Protein AF-A0A182WZZ3-F1 (afdb_monomer_lite)

Radius of gyration: 15.52 Å; chains: 1; bounding box: 34×34×51 Å

Structure (mmCIF, N/CA/C/O backbone):
data_AF-A0A182WZZ3-F1
#
_entry.id   AF-A0A182WZZ3-F1
#
loop_
_atom_site.group_PDB
_atom_site.id
_atom_site.type_symbol
_atom_site.label_atom_id
_atom_site.la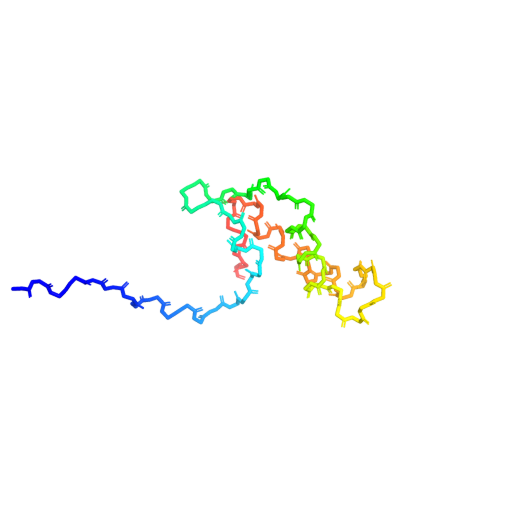bel_alt_id
_atom_site.label_comp_id
_atom_site.label_asym_id
_atom_site.label_entity_id
_atom_site.label_seq_id
_atom_site.pdbx_PDB_ins_code
_atom_site.Cartn_x
_atom_site.Cartn_y
_atom_site.Cartn_z
_atom_site.occupancy
_atom_site.B_iso_or_equiv
_atom_site.auth_seq_id
_atom_site.auth_comp_id
_atom_site.auth_asym_id
_atom_site.auth_atom_id
_atom_site.pdbx_PDB_model_num
ATOM 1 N N . MET A 1 1 ? -0.243 21.841 -36.964 1.00 42.16 1 MET A N 1
ATOM 2 C CA . MET A 1 1 ? 0.311 21.529 -35.632 1.00 42.16 1 MET A CA 1
ATOM 3 C C . MET A 1 1 ? -0.713 20.669 -34.923 1.00 42.16 1 MET A C 1
ATOM 5 O O . MET A 1 1 ? -1.738 21.180 -34.489 1.00 42.16 1 MET A O 1
ATOM 9 N N . GLU A 1 2 ? -0.493 19.358 -34.971 1.00 35.72 2 GLU A N 1
ATOM 10 C CA . GLU A 1 2 ? -1.317 18.339 -34.320 1.00 35.72 2 GLU A CA 1
ATOM 11 C C . GLU A 1 2 ? -1.409 18.602 -32.816 1.00 35.72 2 GLU A C 1
ATOM 13 O O . GLU A 1 2 ? -0.396 18.717 -32.129 1.00 35.72 2 GLU A O 1
ATOM 18 N N . GLN A 1 3 ? -2.637 18.712 -32.312 1.00 41.84 3 GLN A N 1
ATOM 19 C CA . GLN A 1 3 ? -2.914 18.617 -30.885 1.00 41.84 3 GLN A CA 1
ATOM 20 C C . GLN A 1 3 ? -3.078 17.132 -30.564 1.00 41.84 3 GLN A C 1
ATOM 22 O O . GLN A 1 3 ? -4.149 16.550 -30.744 1.00 41.84 3 GLN A O 1
ATOM 27 N N . SER A 1 4 ? -1.975 16.507 -30.164 1.00 41.47 4 SER A N 1
ATOM 28 C CA . SER A 1 4 ? -1.921 15.092 -29.812 1.00 41.47 4 SER A CA 1
ATOM 29 C C . SER A 1 4 ? -2.617 14.825 -28.476 1.00 41.47 4 SER A C 1
ATOM 31 O O . SER A 1 4 ? -2.124 15.170 -27.409 1.00 41.47 4 SER A O 1
ATOM 33 N N . ALA A 1 5 ? -3.785 14.197 -28.597 1.00 49.34 5 ALA A N 1
ATOM 34 C CA . ALA A 1 5 ? -4.230 13.018 -27.860 1.00 49.34 5 ALA A CA 1
ATOM 35 C C . ALA A 1 5 ? -4.154 12.997 -26.312 1.00 49.34 5 ALA A C 1
ATOM 37 O O . ALA A 1 5 ? -3.134 12.707 -25.702 1.00 49.34 5 ALA A O 1
ATOM 38 N N . ASN A 1 6 ? -5.359 13.024 -25.731 1.00 45.16 6 ASN A N 1
ATOM 39 C CA . ASN A 1 6 ? -5.848 11.945 -24.864 1.00 45.16 6 ASN A CA 1
ATOM 40 C C . ASN A 1 6 ? -5.355 11.854 -23.404 1.00 45.16 6 ASN A C 1
ATOM 42 O O . ASN A 1 6 ? -4.957 10.786 -22.952 1.00 45.16 6 ASN A O 1
ATOM 46 N N . SER A 1 7 ? -5.550 12.909 -22.610 1.00 54.28 7 SER A N 1
ATOM 47 C CA . SER A 1 7 ? -5.567 12.781 -21.135 1.00 54.28 7 SER A CA 1
ATOM 48 C C . SER A 1 7 ? -6.977 12.567 -20.564 1.00 54.28 7 SER A C 1
ATOM 50 O O . SER A 1 7 ? -7.191 12.695 -19.360 1.00 54.28 7 SER A O 1
ATOM 52 N N . LYS A 1 8 ? -7.960 12.210 -21.410 1.00 44.78 8 LYS A N 1
ATOM 53 C CA . LYS A 1 8 ? -9.280 11.722 -20.977 1.00 44.78 8 LYS A CA 1
ATOM 54 C C . LYS A 1 8 ? -9.153 10.288 -20.448 1.00 44.78 8 LYS A C 1
ATOM 56 O O . LYS A 1 8 ? -9.707 9.349 -21.002 1.00 44.78 8 LYS A O 1
ATOM 61 N N . VAL A 1 9 ? -8.460 10.133 -19.329 1.00 48.06 9 VAL A N 1
ATOM 62 C CA . VAL A 1 9 ? -8.691 9.005 -18.426 1.00 48.06 9 VAL A CA 1
ATOM 63 C C . VAL A 1 9 ? -9.016 9.591 -17.063 1.00 48.06 9 VAL A C 1
ATOM 65 O O . VAL A 1 9 ? -8.280 9.496 -16.090 1.00 48.06 9 VAL A O 1
ATOM 68 N N . HIS A 1 10 ? -10.150 10.281 -17.042 1.00 47.09 10 HIS A N 1
ATOM 69 C CA . HIS A 1 10 ? -10.909 10.544 -15.837 1.00 47.09 10 HIS A CA 1
ATOM 70 C C . HIS A 1 10 ? -11.338 9.177 -15.278 1.00 47.09 10 HIS A C 1
ATOM 72 O O . HIS A 1 10 ? -12.381 8.643 -15.645 1.00 47.09 10 HIS A O 1
ATOM 78 N N . LEU A 1 11 ? -10.455 8.553 -14.494 1.00 46.88 11 LEU A N 1
ATOM 79 C CA . LEU A 1 11 ? -10.670 7.246 -13.879 1.00 46.88 11 LEU A CA 1
ATOM 80 C C . LEU A 1 11 ? -11.100 7.438 -12.423 1.00 46.88 11 LEU A C 1
ATOM 82 O O . LEU A 1 11 ? -10.451 6.988 -11.482 1.00 46.88 11 LEU A O 1
ATOM 86 N N . GLU A 1 12 ? -12.232 8.113 -12.243 1.00 46.59 12 GLU A N 1
ATOM 87 C CA . GLU A 1 12 ? -13.087 7.847 -11.093 1.00 46.59 12 GLU A CA 1
ATOM 88 C C . GLU A 1 12 ? -13.548 6.389 -11.194 1.00 46.59 12 GLU A C 1
ATOM 90 O O . GLU A 1 12 ? -14.451 6.077 -11.970 1.00 46.59 12 GLU A O 1
ATOM 95 N N . LYS A 1 13 ? -12.867 5.493 -10.467 1.00 41.66 13 LYS A N 1
ATOM 96 C CA . LYS A 1 13 ? -13.423 4.294 -9.809 1.00 41.66 13 LYS A CA 1
ATOM 97 C C . LYS A 1 13 ? -12.300 3.515 -9.100 1.00 41.66 13 LYS A C 1
ATOM 99 O O . LYS A 1 13 ? -11.585 2.734 -9.717 1.00 41.66 13 LYS A O 1
ATOM 104 N N . ALA A 1 14 ? -12.217 3.744 -7.785 1.00 45.09 14 ALA A N 1
ATOM 105 C CA . ALA A 1 14 ? -11.456 3.026 -6.753 1.00 45.09 14 ALA A CA 1
ATOM 106 C C . ALA A 1 14 ? -9.911 3.087 -6.827 1.00 45.09 14 ALA A C 1
ATOM 108 O O . ALA A 1 14 ? -9.261 2.474 -7.672 1.00 45.09 14 ALA A O 1
ATOM 109 N N . GLN A 1 15 ? -9.345 3.816 -5.860 1.00 60.00 15 GLN A N 1
ATOM 110 C CA . GLN A 1 15 ? -7.925 4.029 -5.570 1.00 60.00 15 GLN A CA 1
ATOM 111 C C . GLN A 1 15 ? -7.209 2.726 -5.163 1.00 60.00 15 GLN A C 1
ATOM 113 O O . GLN A 1 15 ? -6.830 2.574 -4.014 1.00 60.00 15 GLN A O 1
ATOM 118 N N . ASN A 1 16 ? -7.025 1.768 -6.073 1.00 71.06 16 ASN A N 1
ATOM 119 C CA . ASN A 1 16 ? -6.198 0.599 -5.766 1.00 71.06 16 ASN A CA 1
ATOM 120 C C . ASN A 1 16 ? -4.719 1.026 -5.752 1.00 71.06 16 ASN A C 1
ATOM 122 O O . ASN A 1 16 ? -4.098 1.150 -6.815 1.00 71.06 16 ASN A O 1
ATOM 126 N N . PHE A 1 17 ? -4.177 1.275 -4.557 1.00 82.75 17 PHE A N 1
ATOM 127 C CA . PHE A 1 17 ? -2.827 1.801 -4.338 1.00 82.75 17 PHE A CA 1
ATOM 128 C C . PHE A 1 17 ? -1.756 0.866 -4.911 1.00 82.75 17 PHE A C 1
ATOM 130 O O . PHE A 1 17 ? -0.716 1.321 -5.384 1.00 82.75 17 PHE A O 1
ATOM 137 N N . MET A 1 18 ? -2.037 -0.436 -4.987 1.00 82.25 18 MET A N 1
ATOM 138 C CA . MET A 1 18 ? -1.120 -1.427 -5.553 1.00 82.25 18 MET A CA 1
ATOM 139 C C . MET A 1 18 ? -0.947 -1.321 -7.073 1.00 82.25 18 MET A C 1
ATOM 141 O O . MET A 1 18 ? 0.044 -1.814 -7.615 1.00 82.25 18 MET A O 1
ATOM 145 N N . ARG A 1 19 ? -1.869 -0.669 -7.799 1.00 81.75 19 ARG A N 1
ATOM 146 C CA . ARG A 1 19 ? -1.786 -0.560 -9.269 1.00 81.75 19 ARG A CA 1
ATOM 147 C C . ARG A 1 19 ? -0.575 0.230 -9.750 1.00 81.75 19 ARG A C 1
ATOM 149 O O . ARG A 1 19 ? -0.066 -0.072 -10.825 1.00 81.75 19 ARG A O 1
ATOM 156 N N . GLN A 1 20 ? -0.091 1.191 -8.964 1.00 82.81 20 GLN A N 1
ATOM 157 C CA . GLN A 1 20 ? 1.090 1.982 -9.327 1.00 82.81 20 GLN A CA 1
ATOM 158 C C . GLN A 1 20 ? 2.379 1.142 -9.375 1.00 82.81 20 GLN A C 1
ATOM 160 O O . GLN A 1 20 ? 3.356 1.544 -10.002 1.00 82.81 20 GLN A O 1
ATOM 165 N N . TYR A 1 21 ? 2.369 -0.040 -8.751 1.00 84.56 21 TYR A N 1
ATOM 166 C CA . TYR A 1 21 ? 3.498 -0.968 -8.719 1.00 84.56 21 TYR A CA 1
ATOM 167 C C . TYR A 1 21 ? 3.407 -2.077 -9.772 1.00 84.56 21 TYR A C 1
ATOM 169 O O . TYR A 1 21 ? 4.216 -3.007 -9.768 1.00 84.56 21 TYR A O 1
ATOM 177 N N . ARG A 1 22 ? 2.438 -2.004 -10.689 1.00 84.69 22 ARG A N 1
ATOM 178 C CA . ARG A 1 22 ? 2.363 -2.940 -11.810 1.00 84.69 22 ARG A CA 1
ATOM 179 C C . ARG A 1 22 ? 3.289 -2.543 -12.946 1.00 84.69 22 ARG A C 1
ATOM 181 O O . ARG A 1 22 ? 3.657 -1.379 -13.132 1.00 84.69 22 ARG A O 1
ATOM 188 N N . ASP A 1 23 ? 3.642 -3.533 -13.745 1.00 81.19 23 ASP A N 1
ATOM 189 C CA . ASP A 1 2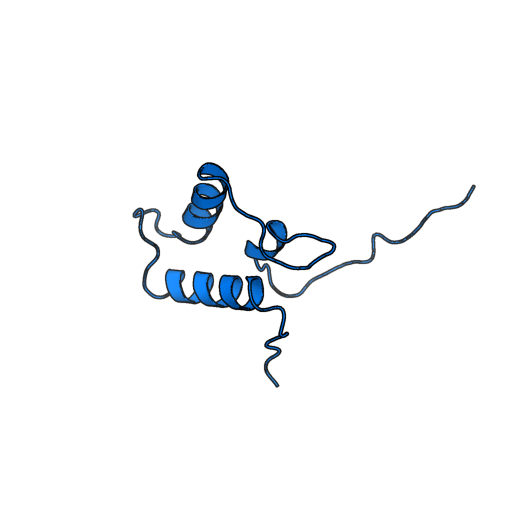3 ? 4.167 -3.275 -15.068 1.00 81.19 23 ASP A CA 1
ATOM 190 C C . ASP A 1 23 ? 3.052 -2.795 -16.014 1.00 81.19 23 ASP A C 1
ATOM 192 O O . ASP A 1 23 ? 1.992 -3.422 -16.068 1.00 81.19 23 ASP A O 1
ATOM 196 N N . PRO A 1 24 ? 3.236 -1.669 -16.729 1.00 77.38 24 PRO A N 1
ATOM 197 C CA . PRO A 1 24 ? 2.201 -1.129 -17.607 1.00 77.38 24 PRO A CA 1
ATOM 198 C C . PRO A 1 24 ? 1.919 -2.018 -18.825 1.00 77.38 24 PRO A C 1
ATOM 200 O O . PRO A 1 24 ? 0.830 -1.921 -19.389 1.00 77.38 24 PRO A O 1
ATOM 203 N N . GLU A 1 25 ? 2.866 -2.868 -19.227 1.00 79.88 25 GLU A N 1
ATOM 204 C CA . GLU A 1 25 ? 2.741 -3.732 -20.397 1.00 79.88 25 GLU A CA 1
ATOM 205 C C . GLU A 1 25 ? 2.247 -5.127 -19.998 1.00 79.88 25 GLU A C 1
ATOM 207 O O . GLU A 1 25 ? 1.213 -5.573 -20.500 1.00 79.88 25 GLU A O 1
ATOM 212 N N . SER A 1 26 ? 2.907 -5.789 -19.038 1.00 80.44 26 SER A N 1
ATOM 213 C CA . SER A 1 26 ? 2.519 -7.148 -18.622 1.00 80.44 26 SER A CA 1
ATOM 214 C C . SER A 1 26 ? 1.356 -7.190 -17.626 1.00 80.44 26 SER A C 1
ATOM 216 O O . SER A 1 26 ? 0.735 -8.237 -17.452 1.00 80.44 26 SER A O 1
ATOM 218 N N . ARG A 1 27 ? 1.035 -6.062 -16.974 1.00 74.31 27 ARG A N 1
ATOM 219 C CA . ARG A 1 27 ? 0.049 -5.947 -15.876 1.00 74.31 27 ARG A CA 1
ATOM 220 C C . ARG A 1 27 ? 0.357 -6.812 -14.651 1.00 74.31 27 ARG A C 1
ATOM 222 O O . ARG A 1 27 ? -0.494 -6.933 -13.764 1.00 74.31 27 ARG A O 1
ATOM 229 N N . GLU A 1 28 ? 1.564 -7.359 -14.573 1.00 79.19 28 GLU A N 1
ATOM 230 C CA . GLU A 1 28 ? 2.052 -8.116 -13.427 1.00 79.19 28 GLU A CA 1
ATOM 231 C C . GLU A 1 28 ? 2.569 -7.177 -12.335 1.00 79.19 28 GLU A C 1
ATOM 233 O O . GLU A 1 28 ? 3.005 -6.053 -12.601 1.00 79.19 28 GLU A O 1
ATOM 238 N N . LEU A 1 29 ? 2.537 -7.639 -11.085 1.00 79.88 29 LEU A N 1
ATOM 239 C CA . LEU A 1 29 ? 3.130 -6.905 -9.972 1.00 79.88 29 LEU A CA 1
ATOM 240 C C . LEU A 1 29 ? 4.661 -6.914 -10.113 1.00 79.88 29 LEU A C 1
ATOM 242 O O . LEU A 1 29 ? 5.274 -7.979 -10.215 1.00 79.88 29 LEU A O 1
ATOM 246 N N . LYS A 1 30 ? 5.301 -5.740 -10.102 1.00 81.12 30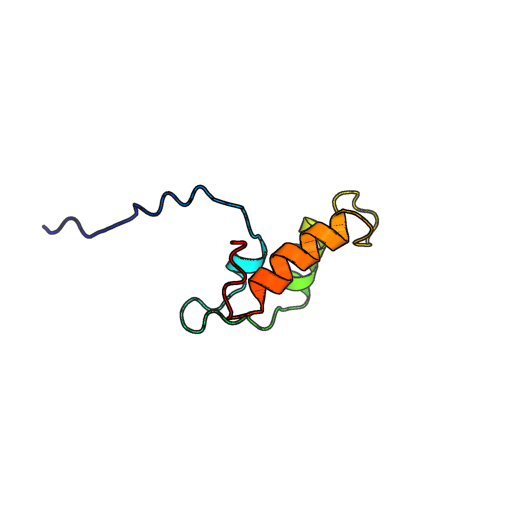 LYS A N 1
ATOM 247 C CA . LYS A 1 30 ? 6.766 -5.656 -10.151 1.00 81.12 30 LYS A CA 1
ATOM 248 C C . LYS A 1 30 ? 7.375 -6.168 -8.850 1.00 81.12 30 LYS A C 1
ATOM 250 O O . LYS A 1 30 ? 6.785 -6.063 -7.777 1.00 81.12 30 LYS A O 1
ATOM 255 N N . LYS A 1 31 ? 8.617 -6.656 -8.935 1.00 83.00 31 LYS A N 1
ATOM 256 C CA . LYS A 1 31 ? 9.441 -6.876 -7.741 1.00 83.00 31 LYS A CA 1
ATOM 257 C C . LYS A 1 31 ? 9.647 -5.533 -7.042 1.00 83.00 31 LYS A C 1
ATOM 259 O O . LYS A 1 31 ? 10.278 -4.639 -7.603 1.00 83.00 31 LYS A O 1
ATOM 264 N N . LEU A 1 32 ? 9.107 -5.408 -5.836 1.00 85.00 32 LEU A N 1
ATOM 265 C CA . LEU A 1 32 ? 9.279 -4.231 -4.994 1.00 85.00 32 LEU A CA 1
ATOM 266 C C . LEU A 1 32 ? 10.653 -4.265 -4.324 1.00 85.00 32 LEU A C 1
ATOM 268 O O . LEU A 1 32 ? 11.099 -5.311 -3.850 1.00 85.00 32 LEU A O 1
ATOM 272 N N . SER A 1 33 ? 11.315 -3.112 -4.254 1.00 90.31 33 SER A N 1
ATOM 273 C CA . SER A 1 33 ? 12.415 -2.923 -3.304 1.00 90.31 33 SER A CA 1
ATOM 274 C C . SER A 1 33 ? 11.883 -2.904 -1.866 1.00 90.31 33 SER A C 1
ATOM 276 O O . SER A 1 33 ? 10.700 -2.647 -1.642 1.00 90.31 33 SER A O 1
ATOM 278 N N . ALA A 1 34 ? 12.760 -3.117 -0.881 1.00 90.38 34 ALA A N 1
ATOM 279 C CA . ALA A 1 34 ? 12.379 -3.050 0.531 1.00 90.38 34 ALA A CA 1
ATOM 280 C C . ALA A 1 34 ? 11.730 -1.702 0.898 1.00 90.38 34 ALA A C 1
ATOM 282 O O . ALA A 1 34 ? 10.708 -1.685 1.570 1.00 90.38 34 ALA A O 1
ATOM 283 N N . ASN A 1 35 ? 12.257 -0.583 0.390 1.00 90.81 35 ASN A N 1
ATOM 284 C CA . ASN A 1 35 ? 11.694 0.745 0.657 1.00 90.81 35 ASN A CA 1
ATOM 285 C C . ASN A 1 35 ? 10.283 0.894 0.073 1.00 90.81 35 ASN A C 1
ATOM 287 O O . ASN A 1 35 ? 9.378 1.325 0.772 1.00 90.81 35 ASN A O 1
ATOM 291 N N . GLN A 1 36 ? 10.070 0.454 -1.171 1.00 88.38 36 GLN A N 1
ATOM 292 C CA . GLN A 1 36 ? 8.740 0.492 -1.792 1.00 88.38 36 GLN A CA 1
ATOM 293 C C . GLN A 1 36 ? 7.744 -0.416 -1.072 1.00 88.38 36 GLN A C 1
ATOM 295 O O . GLN A 1 36 ? 6.564 -0.094 -0.993 1.00 88.38 36 GLN A O 1
ATOM 300 N N . PHE A 1 37 ? 8.211 -1.551 -0.548 1.00 88.69 37 PHE A N 1
ATOM 301 C CA . PHE A 1 37 ? 7.385 -2.404 0.293 1.00 88.69 37 PHE 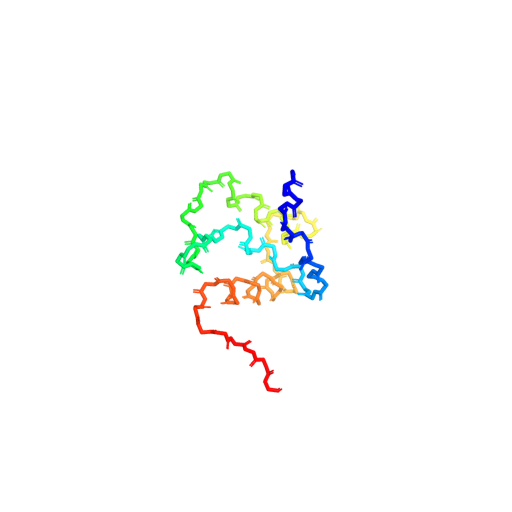A CA 1
ATOM 302 C C . PHE A 1 37 ? 6.987 -1.690 1.589 1.00 88.69 37 PHE A C 1
ATOM 304 O O . PHE A 1 37 ? 5.831 -1.778 1.981 1.00 88.69 37 PHE A O 1
ATOM 311 N N . MET A 1 38 ? 7.896 -0.939 2.217 1.00 91.19 38 MET A N 1
ATOM 312 C CA . MET A 1 38 ? 7.574 -0.143 3.407 1.00 91.19 38 MET A CA 1
ATOM 313 C C . MET A 1 38 ? 6.602 1.004 3.105 1.00 91.19 38 MET A C 1
ATOM 315 O O . MET A 1 38 ? 5.715 1.257 3.913 1.00 91.19 38 MET A O 1
ATOM 319 N N . ASP A 1 39 ? 6.709 1.652 1.942 1.00 89.94 39 ASP A N 1
ATOM 320 C CA . ASP A 1 39 ? 5.753 2.687 1.516 1.00 89.94 39 ASP A CA 1
ATOM 321 C C . ASP A 1 39 ? 4.342 2.104 1.353 1.00 89.94 39 ASP A C 1
ATOM 323 O O . ASP A 1 39 ? 3.354 2.688 1.798 1.00 89.94 39 ASP A O 1
ATOM 327 N N . VAL A 1 40 ? 4.255 0.917 0.744 1.00 89.25 40 VAL A N 1
ATOM 328 C CA . VAL A 1 40 ? 3.015 0.140 0.659 1.00 89.25 40 VAL A CA 1
ATOM 329 C C . VAL A 1 40 ? 2.519 -0.222 2.050 1.00 89.25 40 VAL A C 1
ATOM 331 O O . VAL A 1 40 ? 1.354 0.000 2.348 1.00 89.25 40 VAL A O 1
ATOM 334 N N . TRP A 1 41 ? 3.385 -0.740 2.913 1.00 90.19 41 TRP A N 1
ATOM 335 C CA . TRP A 1 41 ? 3.017 -1.151 4.263 1.00 90.19 41 TRP A CA 1
ATOM 336 C C . TRP A 1 41 ? 2.420 0.007 5.068 1.00 90.19 41 TRP A C 1
ATOM 338 O O . TRP A 1 41 ? 1.309 -0.103 5.577 1.00 90.19 41 TRP A O 1
ATOM 348 N N . SER A 1 42 ? 3.101 1.154 5.073 1.00 91.69 42 SER A N 1
ATOM 349 C CA . SER A 1 42 ? 2.659 2.368 5.763 1.00 91.69 42 SER A CA 1
ATOM 350 C C . SER A 1 42 ? 1.365 2.955 5.198 1.00 91.69 42 SER A C 1
ATOM 352 O O . SER A 1 42 ? 0.699 3.720 5.887 1.00 91.69 42 SER A O 1
ATOM 354 N N . HIS A 1 43 ? 1.007 2.646 3.949 1.00 91.69 43 HIS A N 1
ATOM 355 C CA . HIS A 1 43 ? -0.269 3.068 3.378 1.00 91.69 43 HIS A CA 1
ATOM 356 C C . HIS A 1 43 ? -1.461 2.316 3.992 1.00 91.69 43 HIS A C 1
ATOM 358 O O . HIS A 1 43 ? -2.548 2.888 4.115 1.00 91.69 43 HIS A O 1
ATOM 364 N N . TYR A 1 44 ? -1.275 1.042 4.351 1.00 91.44 44 TYR A N 1
ATOM 365 C CA . TYR A 1 44 ? -2.343 0.189 4.880 1.00 91.44 44 TYR A CA 1
ATOM 366 C C . TYR A 1 44 ? -2.361 0.109 6.407 1.00 91.44 44 TYR A C 1
ATOM 368 O O . TYR A 1 44 ? -3.448 -0.042 6.952 1.00 91.44 44 TYR A O 1
ATOM 376 N N . ASP A 1 45 ? -1.212 0.252 7.067 1.00 94.06 45 ASP A N 1
ATOM 377 C CA . ASP A 1 45 ? -1.089 0.461 8.516 1.00 94.06 45 ASP A CA 1
ATOM 378 C C . ASP A 1 45 ? -1.602 1.872 8.867 1.00 94.06 45 ASP A C 1
ATOM 380 O O . ASP A 1 45 ? -0.858 2.856 8.865 1.00 94.06 45 ASP A O 1
ATOM 384 N N . ARG A 1 46 ? -2.923 2.002 9.035 1.00 91.12 46 ARG A N 1
ATOM 385 C CA . ARG A 1 46 ? -3.609 3.292 9.204 1.00 91.12 46 ARG A CA 1
ATOM 386 C C . ARG A 1 46 ? -3.466 3.818 10.616 1.00 91.12 46 ARG A C 1
ATOM 388 O O . ARG A 1 46 ? -3.516 5.035 10.808 1.00 91.12 46 ARG A O 1
ATO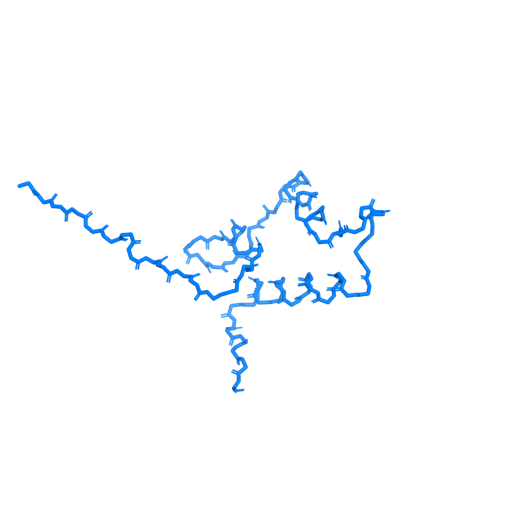M 395 N N . ASP A 1 47 ? -3.375 2.921 11.587 1.00 92.38 47 ASP A N 1
ATOM 396 C CA . ASP A 1 47 ? -3.161 3.292 12.977 1.00 92.38 47 ASP A CA 1
ATOM 397 C C . ASP A 1 47 ? -1.674 3.527 13.309 1.00 92.38 47 ASP A C 1
ATOM 399 O O . ASP A 1 47 ? -1.371 4.181 14.312 1.00 92.38 47 ASP A O 1
ATOM 403 N N . GLY A 1 48 ? -0.758 3.108 12.428 1.00 92.62 48 GLY A N 1
ATOM 404 C CA . GLY A 1 48 ? 0.678 3.342 12.539 1.00 92.62 48 GLY A CA 1
ATOM 405 C C . GLY A 1 48 ? 1.330 2.488 13.622 1.00 92.62 48 GLY A C 1
ATOM 406 O O . GLY A 1 48 ? 2.362 2.885 14.176 1.00 92.62 48 GLY A O 1
ATOM 407 N N . ASN A 1 49 ? 0.718 1.357 13.977 1.00 94.44 49 ASN A N 1
ATOM 408 C CA . ASN A 1 49 ? 1.197 0.481 15.040 1.00 94.44 49 ASN A CA 1
ATOM 409 C C . ASN A 1 49 ? 2.325 -0.465 14.572 1.00 94.44 49 ASN A C 1
ATOM 411 O O . ASN A 1 49 ? 2.957 -1.137 15.396 1.00 94.44 49 ASN A O 1
ATOM 415 N N . GLY A 1 50 ? 2.618 -0.477 13.266 1.00 92.56 50 GLY A N 1
ATOM 416 C CA . GLY A 1 50 ? 3.635 -1.301 12.620 1.00 92.56 50 GLY A CA 1
ATOM 417 C C . GLY A 1 50 ? 3.107 -2.622 12.054 1.00 92.56 50 GLY A C 1
ATOM 418 O O . GLY A 1 50 ? 3.866 -3.350 11.407 1.00 92.56 50 GLY A O 1
ATOM 419 N N . TYR A 1 51 ? 1.830 -2.933 12.253 1.00 94.19 51 TYR A N 1
ATOM 420 C CA . TYR A 1 51 ? 1.161 -4.154 11.828 1.00 94.19 51 TYR A CA 1
ATOM 421 C C . TYR A 1 51 ? -0.069 -3.806 10.993 1.00 94.19 51 TYR A C 1
ATOM 423 O O . TYR A 1 51 ? -0.795 -2.874 11.288 1.00 94.19 51 TYR A O 1
ATOM 431 N N . ILE A 1 52 ? -0.319 -4.591 9.948 1.00 93.69 52 ILE A N 1
ATOM 432 C CA . ILE A 1 52 ? -1.560 -4.503 9.176 1.00 93.69 52 ILE A CA 1
ATOM 433 C C . ILE A 1 52 ? -2.496 -5.580 9.717 1.00 93.69 52 ILE A C 1
ATOM 435 O O . ILE A 1 52 ? -2.239 -6.773 9.516 1.00 93.69 52 ILE A O 1
ATOM 439 N N . GLU A 1 53 ? -3.579 -5.185 10.382 1.00 93.81 53 GLU A N 1
ATOM 440 C CA . GLU A 1 53 ? -4.495 -6.135 11.018 1.00 93.81 53 GLU A CA 1
ATOM 441 C C . GLU A 1 53 ? -5.983 -5.789 10.856 1.00 93.81 53 GLU A C 1
ATOM 443 O O . GLU A 1 53 ? -6.377 -4.696 10.451 1.00 93.81 53 GLU A O 1
ATOM 448 N N . GLY A 1 54 ? -6.845 -6.783 11.101 1.00 94.12 54 GLY A N 1
ATOM 449 C CA . GLY A 1 54 ? -8.298 -6.636 10.996 1.00 94.12 54 GLY A CA 1
ATOM 450 C C . GLY A 1 54 ? -8.743 -6.015 9.667 1.00 94.12 54 GLY A C 1
ATOM 451 O O . GLY A 1 54 ? -8.450 -6.532 8.590 1.00 94.12 54 GLY A O 1
ATOM 452 N N . SER A 1 55 ? -9.427 -4.870 9.747 1.00 92.00 55 SER A N 1
ATOM 453 C CA . SER A 1 55 ? -9.943 -4.159 8.571 1.00 92.00 55 SER A CA 1
ATOM 454 C C . SER A 1 55 ? -8.860 -3.606 7.639 1.00 92.00 55 SER A C 1
ATOM 456 O O . SER A 1 55 ? -9.128 -3.367 6.460 1.00 92.00 55 SER A O 1
ATOM 458 N N . GLU A 1 56 ? -7.649 -3.374 8.144 1.00 92.81 56 GLU A N 1
ATOM 459 C CA . GLU A 1 56 ? -6.521 -2.913 7.330 1.00 92.81 56 GLU A CA 1
ATOM 460 C C . GLU A 1 56 ? -6.025 -4.036 6.425 1.00 92.81 56 GLU A C 1
ATOM 462 O O . GLU A 1 56 ? -5.812 -3.834 5.226 1.00 92.81 56 GLU A O 1
ATOM 467 N N . LEU A 1 57 ? -5.939 -5.245 6.988 1.00 92.44 57 LEU A N 1
ATOM 468 C CA . LEU A 1 57 ? -5.575 -6.452 6.260 1.00 92.44 57 LEU A CA 1
ATOM 469 C C . LEU A 1 57 ? -6.596 -6.770 5.166 1.00 92.44 57 LEU A C 1
ATOM 471 O O . LEU A 1 57 ? -6.205 -7.092 4.044 1.00 92.44 57 LEU A O 1
ATOM 475 N N . ASP A 1 58 ? -7.889 -6.611 5.453 1.00 90.75 58 ASP A N 1
ATOM 476 C CA . ASP A 1 58 ? -8.949 -6.798 4.457 1.00 90.75 58 ASP A CA 1
ATOM 477 C C . ASP A 1 58 ? -8.791 -5.834 3.267 1.00 90.75 58 ASP A C 1
ATOM 479 O O . ASP A 1 58 ? -8.903 -6.237 2.103 1.00 90.75 58 ASP A O 1
ATOM 483 N N . GLY A 1 59 ? -8.496 -4.558 3.543 1.00 88.50 59 GLY A N 1
ATOM 484 C CA . GLY A 1 59 ? -8.248 -3.541 2.518 1.00 88.50 59 GLY A CA 1
ATOM 485 C C . GLY A 1 59 ? -7.010 -3.849 1.676 1.00 88.50 59 GLY A C 1
ATOM 486 O O . GLY A 1 59 ? -7.075 -3.827 0.443 1.00 88.50 59 GLY A O 1
ATOM 487 N N . PHE A 1 60 ? -5.911 -4.209 2.342 1.00 90.06 60 PHE A N 1
ATOM 488 C CA . PHE A 1 60 ? -4.668 -4.624 1.701 1.00 90.06 60 PHE A CA 1
ATOM 489 C C . PHE A 1 60 ? -4.882 -5.824 0.776 1.00 90.06 60 PHE A C 1
ATOM 491 O O . PHE A 1 60 ? -4.549 -5.758 -0.407 1.00 90.06 60 PHE A O 1
ATOM 498 N N . LEU A 1 61 ? -5.482 -6.911 1.274 1.00 89.06 61 LEU A N 1
ATOM 499 C CA . LEU A 1 61 ? -5.673 -8.138 0.500 1.00 89.06 61 LEU A CA 1
ATOM 500 C C . LEU A 1 61 ? -6.613 -7.927 -0.684 1.00 89.06 61 LEU A C 1
ATOM 502 O O . LEU A 1 61 ? -6.340 -8.431 -1.772 1.00 89.06 61 LEU A O 1
ATOM 506 N N . LYS A 1 62 ? -7.687 -7.148 -0.523 1.00 87.06 62 LYS A N 1
ATOM 507 C CA . LYS A 1 62 ? -8.595 -6.821 -1.629 1.00 87.06 62 LYS A CA 1
ATOM 508 C C . LYS A 1 62 ? -7.853 -6.137 -2.777 1.00 87.06 62 LYS A C 1
ATOM 510 O O . LYS A 1 62 ? -8.010 -6.510 -3.944 1.00 87.06 62 LYS A O 1
ATOM 515 N N . GLU A 1 63 ? -7.034 -5.143 -2.454 1.00 86.75 63 GLU A N 1
ATOM 516 C CA . GLU A 1 63 ? -6.284 -4.389 -3.452 1.00 86.75 63 GLU A CA 1
ATOM 517 C C . GLU A 1 63 ? -5.102 -5.172 -4.023 1.00 86.75 63 GLU A C 1
ATOM 519 O O . GLU A 1 63 ? -4.852 -5.086 -5.228 1.00 86.75 63 GLU A O 1
ATOM 524 N N . PHE A 1 64 ? -4.437 -5.985 -3.201 1.00 85.44 64 PHE A N 1
ATOM 525 C CA . PHE A 1 64 ? -3.332 -6.853 -3.593 1.00 85.44 64 PHE A CA 1
ATOM 526 C C . PHE A 1 64 ? -3.775 -8.035 -4.460 1.00 85.44 64 PHE A C 1
ATOM 528 O O . PHE A 1 64 ? -3.102 -8.362 -5.428 1.00 85.44 64 PHE A O 1
ATOM 535 N N . VAL A 1 65 ? -4.916 -8.665 -4.180 1.00 83.25 65 VAL A N 1
ATOM 536 C CA . VAL A 1 65 ? -5.439 -9.764 -5.007 1.00 83.25 65 VAL A CA 1
ATOM 537 C C . VAL A 1 65 ? -5.939 -9.229 -6.344 1.00 83.25 65 VAL A C 1
ATOM 539 O O . VAL A 1 65 ? -5.581 -9.771 -7.386 1.00 83.25 65 VAL A O 1
ATOM 542 N N . SER A 1 66 ? -6.687 -8.117 -6.336 1.00 79.44 66 SER A N 1
ATOM 543 C CA . SER A 1 66 ? -7.042 -7.409 -7.575 1.00 79.44 66 SER A CA 1
ATOM 544 C C . SER A 1 66 ? -5.778 -6.996 -8.341 1.00 79.44 66 SER A C 1
ATOM 546 O O . SER A 1 66 ? -5.723 -7.160 -9.555 1.00 79.44 66 SER A O 1
ATOM 548 N N . SER A 1 67 ? -4.766 -6.534 -7.591 1.00 76.12 67 SER A N 1
ATOM 549 C CA . SER A 1 67 ? -3.321 -6.377 -7.847 1.00 76.12 67 SER A CA 1
ATOM 550 C C . SER A 1 67 ? -2.612 -7.429 -8.704 1.00 76.12 67 SER A C 1
ATOM 552 O O . SER A 1 67 ? -2.062 -7.158 -9.768 1.00 76.12 67 SER A O 1
ATOM 554 N N . ALA A 1 68 ? -2.552 -8.629 -8.145 1.00 75.19 68 ALA A N 1
ATOM 555 C CA . ALA A 1 68 ? -1.658 -9.696 -8.557 1.00 75.19 68 ALA A CA 1
ATOM 556 C C . ALA A 1 68 ? -2.328 -10.681 -9.518 1.00 75.19 68 ALA A C 1
ATOM 558 O O . ALA A 1 68 ? -1.645 -11.289 -10.339 1.00 75.19 68 ALA A O 1
ATOM 559 N N . ASN A 1 69 ? -3.655 -10.819 -9.455 1.00 64.88 69 ASN A N 1
ATOM 560 C CA . ASN A 1 69 ? -4.374 -11.696 -10.363 1.00 64.88 69 ASN A CA 1
ATOM 561 C C . ASN A 1 69 ? -4.663 -10.969 -11.682 1.00 64.88 69 ASN A C 1
ATOM 563 O O . ASN A 1 69 ? -5.369 -9.964 -11.726 1.00 64.88 69 ASN A O 1
ATOM 567 N N . ALA A 1 70 ? -4.133 -11.516 -12.779 1.00 57.03 70 ALA A N 1
ATOM 568 C CA . ALA A 1 70 ? -4.453 -11.094 -14.145 1.00 57.03 70 ALA A CA 1
ATOM 569 C C . ALA A 1 70 ? -5.900 -11.433 -14.553 1.00 57.03 70 ALA A C 1
ATOM 571 O O . ALA A 1 70 ? -6.395 -10.945 -15.567 1.00 57.03 70 ALA A O 1
ATOM 572 N N . THR A 1 71 ? -6.586 -12.270 -13.772 1.00 52.12 71 THR A N 1
ATOM 573 C CA . THR A 1 71 ? -8.018 -12.515 -13.910 1.00 52.12 71 THR A CA 1
ATOM 574 C C . THR A 1 71 ? -8.760 -11.391 -13.204 1.00 52.12 71 THR A C 1
ATOM 576 O O . THR A 1 71 ? -8.790 -11.355 -11.974 1.00 52.12 71 THR A O 1
ATOM 579 N N . ASP A 1 72 ? -9.326 -10.472 -13.985 1.00 52.69 72 ASP A N 1
ATOM 580 C CA . ASP A 1 72 ? -10.306 -9.475 -13.555 1.00 52.69 72 ASP A CA 1
ATOM 581 C C . ASP A 1 72 ? -11.375 -10.150 -12.680 1.00 52.69 72 ASP A C 1
ATOM 583 O O . ASP A 1 72 ? -12.338 -10.729 -13.180 1.00 52.69 72 ASP A O 1
ATOM 587 N N . ILE A 1 73 ? -11.205 -10.105 -11.355 1.00 53.88 73 ILE A N 1
ATOM 588 C CA . ILE A 1 73 ? -12.260 -10.475 -10.411 1.00 53.88 73 ILE A CA 1
ATOM 589 C C . ILE A 1 73 ? -13.205 -9.275 -10.362 1.00 53.88 73 ILE A C 1
ATOM 591 O O . ILE A 1 73 ? -13.210 -8.485 -9.419 1.00 53.88 73 ILE A O 1
ATOM 595 N N . SER A 1 74 ? -13.924 -9.069 -11.463 1.00 48.72 74 SER A N 1
ATOM 596 C CA . SER A 1 74 ? -15.078 -8.185 -11.489 1.00 48.72 74 SER A CA 1
ATOM 597 C C . SER A 1 74 ? -16.185 -8.891 -10.707 1.00 48.72 74 SER A C 1
ATOM 599 O O . SER A 1 74 ? -16.502 -10.033 -11.043 1.00 48.72 74 SER A O 1
ATOM 601 N N . PRO A 1 75 ? -16.745 -8.285 -9.648 1.00 49.69 75 PRO A N 1
ATOM 602 C CA . PRO A 1 75 ? -17.985 -8.797 -9.087 1.00 49.69 75 PRO A CA 1
ATOM 603 C C . PRO A 1 75 ? -19.075 -8.665 -10.163 1.00 49.69 75 PRO A C 1
ATOM 605 O O . PRO A 1 75 ? -19.222 -7.584 -10.738 1.00 49.69 75 PRO A O 1
ATOM 608 N N . GLU A 1 76 ? -19.765 -9.770 -10.466 1.00 38.09 76 GLU A N 1
ATOM 609 C CA . GLU A 1 76 ? -21.080 -9.737 -11.134 1.00 38.09 76 GLU A CA 1
ATOM 610 C C . GLU A 1 76 ? -22.068 -8.858 -10.355 1.00 38.09 76 GLU A C 1
ATOM 612 O O . GLU A 1 76 ? -22.028 -8.883 -9.099 1.00 38.09 76 GLU A O 1
#

Sequence (76 aa):
MEQSANSKVHLEKAQNFMRQYRDPESRELKKLSANQFMDVWSHYDRDGNGYIEGSELDGFLKEFVSSANATDISPE

Organism: Anopheles quadriannulatus (NCBI:txid34691)

InterPro domains:
  IPR002048 EF-hand domain [PS50222] (32-67)
  IPR002048 EF-hand domain [SM00054] (36-64)
  IPR011992 EF-hand domain pair [SSF47473] (33-64)
  IPR018247 EF-Hand 1, calcium-binding site [PS00018] (45-57)
  IPR051001 Calbindin Calcium-Binding [PTHR19972] (11-72)

pLDDT: mean 75.06, std 18.8, range [35.72, 94.44]

Secondary structure (DSSP, 8-state):
------------S---GGGGGB-TTT-PBP---HHHHHHHHHHH-SS-SS---THHHHHHHHHHHHHH-SS-----

Foldseek 3Di:
DDPDDDPPPPPPDDCLVQQVQADPVVLAGDDDDPVRVVVLQVVLPPVPPSDRDDVSVVSSCVSVVCRHDPPNPDPD

=== Feature glossary ===
Key to the feature types in this record:

— What the protein is —

Primary structure: the covalent order of the twenty standard amino acids along the backbone. Two proteins with the same sequence will (almost always) fold to the same structure; two with 30% identity often share a fold but not the details.

Database cross-references. InterPro integrates a dozen domain/family signature databases into unified entries with residue-range hits. GO terms attach function/process/location labels with evidence codes. CATH codes position the fold in a four-level structural taxonomy. Organism is the NCBI-taxonomy species name.

— Where its atoms are —

The mmCIF block holds the 3D Cartesian coordinates of each backbone atom (N, Cα, C, O) in ångströms. mmCIF is the PDB's canonical archive format — a tagged-loop text representation of the atomic model.

Six rendered views show the 3D structure from the faces of a cube — i.e. along ±x, ±y, ±z. Rendering representation is drawn randomly per protein from cartoon (secondary-structure ribbons), sticks (backbone bonds), or molecular surface; coloring is either N→C rainbow (blue at the N-terminus through red at the C-terminus) or one color per chain.

— Local backbone conformation —

DSSP 8-state secondary structure assigns each residue one of H (α-helix), G (3₁₀-helix), I (π-helix), E (extended β-strand), B (isolated β-bridge), T (hydrogen-bonded turn), S (bend), or '-' (coil). The assignment is computed from backbone hydrogen-bond geometry via the Kabsch–Sander algorithm.

P-SEA three-state annotation labels each residue as helix, strand, or coil based p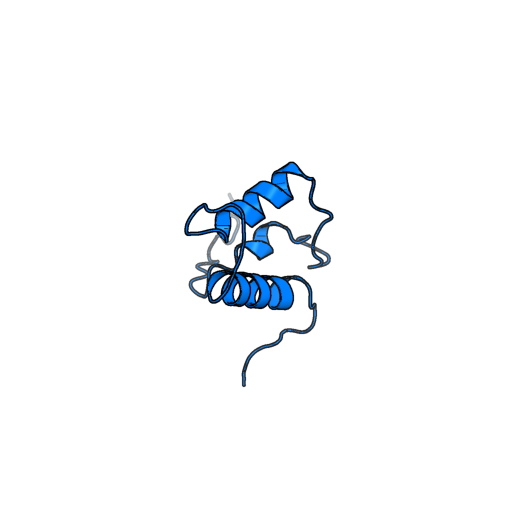urely on the geometry of the Cα trace. It serves as a fallback when the full backbone (and thus DSSP) is unavailable.

The φ/ψ torsion pair specifies the backbone conformation at each residue. φ rotates about the N–Cα bond, ψ about the Cα–C bond. Steric clashes forbid most of the (φ, ψ) plane — the allowed regions (α-helix basin, β-sheet basin, left-handed helix) are the Ramachandran-allowed regions.

— Global shape and packing —

The geometric summary reports three shape descriptors. Rg (radius of gyration) measures how spread out the Cα atoms are about their centre of mass; compact globular proteins have small Rg, elongated or unfolded ones large. Cα contacts (<8 Å, |i−j|>4) count long-range residue pairs in spatial proximity — high for tightly packed folds, near zero for rods or random coil. The bounding-box extents give the protein's footprint along x, y, z in Å.

Accessible surface area quantifies burial. A residue with SASA near zero is packed into the hydrophobic core; one with SASA >100 Å² sits on the surface. Computed here via the Shrake–Rupley numerical algorithm with a 1.4 Å probe.

Plot images: a contact map (which residues are close in 3D, as an N×N binary image), a Ramachandran scatter (backbone torsion angles, revealing secondary-structure composition at a glance), and — for AlphaFold structures — a PAE heatmap (pairwise prediction confidence).

— Structural neighborhood —

The Foldseek 3Di string encodes local tertiary geometry as a 20-letter alphabet — one character per residue — derived from the relative positions of nearby Cα atoms. Unlike the amino-acid sequence, 3Di is a direct function of the 3D structure, so two proteins with the same fold have similar 3Di strings even at low sequence identity.

Nearest PDB neighbors are the top structural matches found by Foldseek when searching this structure against the entire Protein Data Bank. Each hit reports a TM-score (0 to 1; >0.5 almost always implies the same fold) and an E-value. These are *structural* homologs — they may share no detectable sequence similarity.

— Confidence and disorder —

For AlphaFold models, the B-factor field carries pLDDT — the model's own estimate of local accuracy on a 0–100 scale. Regions with pLDDT<50 should be treated as essentially unmodeled; they often correspond to intrinsically disordered segments.

B-factor (Debye–Waller factor) reflects atomic displacement in the crystal lattice. It is an experimental observable (units Å²), not a prediction; low values mean the atom is pinned down, high values mean it moves or is heterogeneous across the crystal.

Predicted aligned error is AlphaFold's pairwise confidence. Unlike pLDDT (per-residue), PAE is per-residue-pair and captures whether two parts of the structure are correctly placed relative to each other. Units are ångströms of expected positional error.